Protein AF-A0A7R9R0X6-F1 (afdb_monomer_lite)

pLDDT: mean 85.93, std 20.71, range [27.0, 97.81]

Organism: NCBI:txid334625

Sequence (178 aa):
MFRLYLRHKCLSVGLNRLSSSGQRCDHRMASTLVIVDHNNSNLSKVTLNTISAAKQIGPDVSCLVFGTKVAEVVQSLSKVKDIKKILVAESDVFKGFLPEVLAPLVVSTQKQFNFTHIMSGSTAVGKNLIPRVAAQLDVSPISEVTAVKSEDTFVRPVYAGNALQTIKVLDAIKVLTV

Secondary structure (DSSP, 8-state):
---PEEEE-------------------PPPEEEEE--B-SSSB-HHHHHHHHHHHHH-SEEEEEEEESS-HHHHHHHHHSSS--EEEEEE-GGGTT--HHHHHHHHHHHHHHH--SEEEE-SSHHHHHHHHHHHHHHT---B----EE-SSSEEEEEEGGGTEEEEEE--SSSEEEE-

Radius of gyration: 16.76 Å; chains: 1; bounding box: 41×37×47 Å

Structure (mmCIF, N/CA/C/O backbone):
data_AF-A0A7R9R0X6-F1
#
_entry.id   AF-A0A7R9R0X6-F1
#
loop_
_atom_site.group_PDB
_atom_site.id
_atom_site.type_symbol
_atom_site.label_atom_id
_atom_site.label_alt_id
_atom_site.label_comp_id
_atom_site.label_asym_id
_atom_site.label_entity_id
_atom_site.label_seq_id
_atom_site.pdbx_PDB_ins_code
_atom_site.Cartn_x
_atom_site.Cartn_y
_atom_site.Cartn_z
_atom_site.occupancy
_atom_site.B_iso_or_equiv
_atom_site.auth_seq_id
_atom_site.auth_comp_id
_atom_site.auth_asym_id
_atom_site.auth_atom_id
_atom_site.pdbx_PDB_model_num
ATOM 1 N N . MET A 1 1 ? 13.042 -14.796 -10.858 1.00 36.84 1 MET A N 1
ATOM 2 C CA . MET A 1 1 ? 13.230 -14.914 -9.395 1.00 36.84 1 MET A CA 1
ATOM 3 C C . MET A 1 1 ? 13.787 -13.583 -8.901 1.00 36.84 1 MET A C 1
ATOM 5 O O . MET A 1 1 ? 14.951 -13.302 -9.144 1.00 36.84 1 MET A O 1
ATOM 9 N N . PHE A 1 2 ? 12.947 -12.702 -8.351 1.00 39.66 2 PHE A N 1
ATOM 10 C CA . PHE A 1 2 ? 13.379 -11.369 -7.906 1.00 39.66 2 PHE A CA 1
ATOM 11 C C . PHE A 1 2 ? 14.146 -11.489 -6.583 1.00 39.66 2 PHE A C 1
ATOM 13 O O . PHE A 1 2 ? 13.680 -12.156 -5.661 1.00 39.66 2 PHE A O 1
ATOM 20 N N . ARG A 1 3 ? 15.333 -10.881 -6.487 1.00 40.94 3 ARG A N 1
ATOM 21 C CA . ARG A 1 3 ? 16.166 -10.923 -5.279 1.00 40.94 3 ARG A CA 1
ATOM 22 C C . ARG A 1 3 ? 15.867 -9.688 -4.430 1.00 40.94 3 ARG A C 1
ATOM 24 O O . ARG A 1 3 ? 16.384 -8.616 -4.721 1.00 40.94 3 ARG A O 1
ATOM 31 N N . LEU A 1 4 ? 15.028 -9.833 -3.401 1.00 48.88 4 LEU A N 1
ATOM 32 C CA . LEU A 1 4 ? 14.837 -8.781 -2.399 1.00 48.88 4 LEU A CA 1
ATOM 33 C C . LEU A 1 4 ? 16.146 -8.584 -1.621 1.00 48.88 4 LEU A C 1
ATOM 35 O O . LEU A 1 4 ? 16.632 -9.515 -0.978 1.00 48.88 4 LEU A O 1
ATOM 39 N N . TYR A 1 5 ? 16.701 -7.375 -1.650 1.00 47.47 5 TYR A N 1
ATOM 40 C CA . TYR A 1 5 ? 17.799 -6.992 -0.760 1.00 47.47 5 TYR A CA 1
ATOM 41 C C . TYR A 1 5 ? 17.222 -6.324 0.494 1.00 47.47 5 TYR A C 1
ATOM 43 O O . TYR A 1 5 ? 16.529 -5.310 0.395 1.00 47.47 5 TYR A O 1
ATOM 51 N N . LEU A 1 6 ? 17.506 -6.882 1.679 1.00 44.47 6 LEU A N 1
ATOM 52 C CA . LEU A 1 6 ? 17.214 -6.227 2.957 1.00 44.47 6 LEU A CA 1
ATOM 53 C C . LEU A 1 6 ? 18.372 -5.296 3.331 1.00 44.47 6 LEU A C 1
ATOM 55 O O . LEU A 1 6 ? 19.495 -5.748 3.549 1.00 44.47 6 LEU A O 1
ATOM 59 N N . ARG A 1 7 ? 18.089 -3.999 3.485 1.00 45.38 7 ARG A N 1
ATOM 60 C CA . ARG A 1 7 ? 18.970 -3.079 4.219 1.00 45.38 7 ARG A CA 1
ATOM 61 C C . ARG A 1 7 ? 18.399 -2.872 5.620 1.00 45.38 7 ARG A C 1
ATOM 63 O O . ARG A 1 7 ? 17.410 -2.165 5.797 1.00 45.38 7 ARG A O 1
ATOM 70 N N . HIS A 1 8 ? 19.003 -3.522 6.613 1.00 38.22 8 HIS A N 1
ATOM 71 C CA . HIS A 1 8 ? 18.632 -3.358 8.018 1.00 38.22 8 HIS A CA 1
ATOM 72 C C . HIS A 1 8 ? 19.226 -2.065 8.595 1.00 38.22 8 HIS A C 1
ATOM 74 O O . HIS A 1 8 ? 20.427 -1.829 8.480 1.00 38.22 8 HIS A O 1
ATOM 80 N N . LYS A 1 9 ? 18.406 -1.265 9.289 1.00 37.16 9 LYS A N 1
ATOM 81 C CA . LYS A 1 9 ? 18.901 -0.370 10.344 1.00 37.16 9 LYS A CA 1
ATOM 82 C C . LYS A 1 9 ? 19.195 -1.252 11.558 1.00 37.16 9 LYS A C 1
ATOM 84 O O . LYS A 1 9 ? 18.283 -1.859 12.113 1.00 37.16 9 LYS A O 1
ATOM 89 N N . CYS A 1 10 ? 20.470 -1.382 11.907 1.00 27.00 10 CYS A N 1
ATOM 90 C CA . CYS A 1 10 ? 20.905 -2.115 13.089 1.00 27.00 10 CYS A CA 1
ATOM 91 C C . CYS A 1 10 ? 20.439 -1.357 14.342 1.00 27.00 10 CYS A C 1
ATOM 93 O O . CYS A 1 10 ? 20.936 -0.272 14.630 1.00 27.00 10 CYS A O 1
ATOM 95 N N . LEU A 1 11 ? 19.461 -1.912 15.052 1.00 31.28 11 LEU A N 1
ATOM 96 C CA . LEU A 1 11 ? 19.122 -1.553 16.426 1.00 31.28 11 LEU A CA 1
ATOM 97 C C . LEU A 1 11 ? 19.411 -2.800 17.259 1.00 31.28 11 LEU A C 1
ATOM 99 O O . LEU A 1 11 ? 18.712 -3.805 17.127 1.00 31.28 11 LEU A O 1
ATOM 103 N N . SER A 1 12 ? 20.481 -2.761 18.054 1.00 32.72 12 SER A N 1
ATOM 104 C CA . SER A 1 12 ? 20.755 -3.803 19.038 1.00 32.72 12 SER A CA 1
ATOM 105 C C . SER A 1 12 ? 19.730 -3.683 20.163 1.00 32.72 12 SER A C 1
ATOM 107 O O . SER A 1 12 ? 19.612 -2.646 20.811 1.00 32.72 12 SER A O 1
ATOM 109 N N . VAL A 1 13 ? 18.963 -4.744 20.397 1.00 33.81 13 VAL A N 1
ATOM 110 C CA . VAL A 1 13 ? 18.161 -4.878 21.615 1.00 33.81 13 VAL A CA 1
ATOM 111 C C . VAL A 1 13 ? 18.457 -6.251 22.192 1.00 33.81 13 VAL A C 1
ATOM 113 O O . VAL A 1 13 ? 18.301 -7.270 21.520 1.00 33.81 13 VAL A O 1
ATOM 116 N N . GLY A 1 14 ? 18.987 -6.231 23.414 1.00 28.75 14 GLY A N 1
ATOM 117 C CA . GLY A 1 14 ? 19.464 -7.388 24.154 1.00 28.75 14 GLY A CA 1
ATOM 118 C C . GLY A 1 14 ? 18.379 -8.434 24.381 1.00 28.75 14 GLY A C 1
ATOM 119 O O . GLY A 1 14 ? 17.219 -8.127 24.650 1.00 28.75 14 GLY A O 1
ATOM 120 N N . LEU A 1 15 ? 18.800 -9.688 24.267 1.00 31.70 15 LEU A N 1
ATOM 121 C CA . LEU A 1 15 ? 18.002 -10.875 24.518 1.00 31.70 15 LEU A CA 1
ATOM 122 C C . LEU A 1 15 ? 17.845 -11.050 26.037 1.00 31.70 15 LEU A C 1
ATOM 124 O O . LEU A 1 15 ? 18.826 -11.359 26.705 1.00 31.70 15 LEU A O 1
ATOM 128 N N . ASN A 1 16 ? 16.633 -10.912 26.578 1.00 30.86 16 ASN A N 1
ATOM 129 C CA . ASN A 1 16 ? 16.309 -11.452 27.900 1.00 30.86 16 ASN A CA 1
ATOM 130 C C . ASN A 1 16 ? 15.161 -12.458 27.790 1.00 30.86 16 ASN A C 1
ATOM 132 O O . ASN A 1 16 ? 14.100 -12.179 27.234 1.00 30.86 16 ASN A O 1
ATOM 136 N N . ARG A 1 17 ? 15.441 -13.661 28.303 1.00 40.12 17 ARG A N 1
ATOM 137 C CA . ARG A 1 17 ? 14.549 -14.818 28.413 1.00 40.12 17 ARG A CA 1
ATOM 138 C C . ARG A 1 17 ? 13.373 -14.503 29.332 1.00 40.12 17 ARG A C 1
ATOM 140 O O . ARG A 1 17 ? 13.611 -14.106 30.466 1.00 40.12 17 ARG A O 1
ATOM 147 N N . LEU A 1 18 ? 12.156 -14.847 28.916 1.00 34.94 18 LEU A N 1
ATOM 148 C CA . LEU A 1 18 ? 11.073 -15.190 29.837 1.00 34.94 18 LEU A CA 1
ATOM 149 C C . LEU A 1 18 ? 10.286 -16.385 29.289 1.00 34.94 18 LEU A C 1
ATOM 151 O O . LEU A 1 18 ? 9.764 -16.365 28.177 1.00 34.94 18 LEU A O 1
ATOM 155 N N . SER A 1 19 ? 10.259 -17.443 30.091 1.00 39.69 19 SER A N 1
ATOM 156 C CA . SER A 1 19 ? 9.425 -18.633 29.962 1.00 39.69 19 SER A CA 1
ATOM 157 C C . SER A 1 19 ? 8.094 -18.417 30.680 1.00 39.69 19 SER A C 1
ATOM 159 O O . SER A 1 19 ? 8.110 -18.015 31.841 1.00 39.69 19 SER A O 1
ATOM 161 N N . SER A 1 20 ? 6.965 -18.751 30.055 1.00 36.62 20 SER A N 1
ATOM 162 C CA . SER A 1 20 ? 5.830 -19.441 30.700 1.00 36.62 20 SER A CA 1
ATOM 163 C C . SER A 1 20 ? 4.653 -19.599 29.735 1.00 36.62 20 SER A C 1
ATOM 165 O O . SER A 1 20 ? 4.381 -18.765 28.877 1.00 36.62 20 SER A O 1
ATOM 167 N N . SER A 1 21 ? 3.999 -20.745 29.877 1.00 47.53 21 SER A N 1
ATOM 168 C CA . SER A 1 21 ? 2.782 -21.204 29.219 1.00 47.53 21 SER A CA 1
ATOM 169 C C . SER A 1 21 ? 1.570 -20.313 29.512 1.00 47.53 21 SER A C 1
ATOM 171 O O . SER A 1 21 ? 1.220 -20.106 30.671 1.00 47.53 21 SER A O 1
ATOM 173 N N . GLY A 1 22 ? 0.884 -19.879 28.459 1.00 32.69 22 GLY A N 1
ATOM 174 C CA . GLY A 1 22 ? -0.393 -19.171 28.497 1.00 32.69 22 GLY A CA 1
ATOM 175 C C . GLY A 1 22 ? -0.877 -18.990 27.061 1.00 32.69 22 GLY A C 1
ATOM 176 O O . GLY A 1 22 ? -0.057 -18.786 26.170 1.00 32.69 22 GLY A O 1
ATOM 177 N N . GLN A 1 23 ? -2.174 -19.177 26.827 1.00 44.19 23 GLN A N 1
ATOM 178 C CA . GLN A 1 23 ? -2.853 -19.122 25.528 1.00 44.19 23 GLN A CA 1
ATOM 179 C C . GLN A 1 23 ? -2.216 -18.106 24.561 1.00 44.19 23 GLN A C 1
ATOM 181 O O . GLN A 1 23 ? -2.168 -16.914 24.858 1.00 44.19 23 GLN A O 1
ATOM 186 N N . ARG A 1 24 ? -1.750 -18.563 23.389 1.00 35.41 24 ARG A N 1
ATOM 187 C CA . ARG A 1 24 ? -1.399 -17.656 22.291 1.00 35.41 24 ARG A CA 1
ATOM 188 C C . ARG A 1 24 ? -2.694 -17.059 21.752 1.00 35.41 24 ARG A C 1
ATOM 190 O O . ARG A 1 24 ? -3.305 -17.586 20.831 1.00 35.41 24 ARG A O 1
ATOM 197 N N . CYS A 1 25 ? -3.127 -15.952 22.339 1.00 38.97 25 CYS A N 1
ATOM 198 C CA . CYS A 1 25 ? -3.791 -14.931 21.555 1.00 38.97 25 CYS A CA 1
ATOM 199 C C . CYS A 1 25 ? -2.772 -14.513 20.489 1.00 38.97 25 CYS A C 1
ATOM 201 O O . CYS A 1 25 ? -1.852 -13.746 20.764 1.00 38.97 25 CYS A O 1
ATOM 203 N N . ASP A 1 26 ? -2.884 -15.084 19.288 1.00 40.06 26 ASP A N 1
ATOM 204 C CA . ASP A 1 26 ? -2.124 -14.670 18.108 1.00 40.06 26 ASP A CA 1
ATOM 205 C C . ASP A 1 26 ? -2.606 -13.274 17.676 1.00 40.06 26 ASP A C 1
ATOM 207 O O . ASP A 1 26 ? -3.086 -13.058 16.565 1.00 40.06 26 ASP A O 1
ATOM 211 N N . HIS A 1 27 ? -2.494 -12.286 18.568 1.00 44.25 27 HIS A N 1
ATOM 212 C CA . HIS A 1 27 ? -2.525 -10.893 18.182 1.00 44.25 27 HIS A CA 1
ATOM 213 C C . HIS A 1 27 ? -1.204 -10.643 17.468 1.00 44.25 27 HIS A C 1
ATOM 215 O O . HIS A 1 27 ? -0.196 -10.235 18.049 1.00 44.25 27 HIS A O 1
ATOM 221 N N . ARG A 1 28 ? -1.174 -10.993 16.183 1.00 57.88 28 ARG A N 1
ATOM 222 C CA . ARG A 1 28 ? -0.080 -10.599 15.312 1.00 57.88 28 ARG A CA 1
ATOM 223 C C . ARG A 1 28 ? -0.021 -9.077 15.396 1.00 57.88 28 ARG A C 1
ATOM 225 O O . ARG A 1 28 ? -1.013 -8.417 15.102 1.00 57.88 28 ARG A O 1
ATOM 232 N N . MET A 1 29 ? 1.100 -8.534 15.866 1.00 70.06 29 MET A N 1
ATOM 233 C CA . MET A 1 29 ? 1.300 -7.086 15.890 1.00 70.06 29 MET A CA 1
ATOM 234 C C . MET A 1 29 ? 1.024 -6.524 14.494 1.00 70.06 29 MET A C 1
ATOM 236 O O . MET A 1 29 ? 1.529 -7.071 13.506 1.00 70.06 29 MET A O 1
ATOM 240 N N . ALA A 1 30 ? 0.236 -5.448 14.423 1.00 86.00 30 ALA A N 1
ATOM 241 C CA . ALA A 1 30 ? -0.085 -4.784 13.170 1.00 86.00 30 ALA A CA 1
ATOM 242 C C . ALA A 1 30 ? 1.210 -4.436 12.418 1.00 86.00 30 ALA A C 1
ATOM 244 O O . ALA A 1 30 ? 2.088 -3.750 12.951 1.00 86.00 30 ALA A O 1
ATOM 245 N N . SER A 1 31 ? 1.341 -4.959 11.198 1.00 94.94 31 SER A N 1
ATOM 246 C CA . SER A 1 31 ? 2.513 -4.765 10.348 1.00 94.94 31 SER A CA 1
ATOM 247 C C . SER A 1 31 ? 2.086 -4.285 8.973 1.00 94.94 31 SER A C 1
ATOM 249 O O . SER A 1 31 ? 1.193 -4.856 8.341 1.00 94.94 31 SER A O 1
ATOM 251 N N . THR A 1 32 ? 2.744 -3.227 8.514 1.00 97.06 32 THR A N 1
ATOM 252 C CA . THR A 1 32 ? 2.322 -2.475 7.339 1.00 97.06 32 THR A CA 1
ATOM 253 C C . THR A 1 32 ? 3.410 -2.481 6.281 1.00 97.06 32 THR A C 1
ATOM 255 O O . THR A 1 32 ? 4.543 -2.068 6.533 1.00 97.06 32 THR A O 1
ATOM 258 N N . LEU A 1 33 ? 3.048 -2.909 5.075 1.00 97.81 33 LEU A N 1
ATOM 259 C CA . LEU A 1 33 ? 3.854 -2.764 3.874 1.00 97.81 33 LEU A CA 1
ATOM 260 C C . LEU A 1 33 ? 3.446 -1.490 3.135 1.00 97.81 33 LEU A C 1
ATOM 262 O O . LEU A 1 33 ? 2.356 -1.414 2.576 1.00 97.81 33 LEU A O 1
ATOM 266 N N . VAL A 1 34 ? 4.334 -0.504 3.093 1.00 97.62 34 VAL A N 1
ATOM 267 C CA . VAL A 1 34 ? 4.164 0.712 2.298 1.00 97.62 34 VAL A CA 1
ATOM 268 C C . VAL A 1 34 ? 4.854 0.537 0.950 1.00 97.62 34 VAL A C 1
ATOM 270 O O . VAL A 1 34 ? 6.067 0.339 0.871 1.00 97.62 34 VAL A O 1
ATOM 273 N N . ILE A 1 35 ? 4.075 0.633 -0.119 1.00 97.44 35 ILE A N 1
ATOM 274 C CA . ILE A 1 35 ? 4.543 0.678 -1.502 1.00 97.44 35 ILE A CA 1
ATOM 275 C C . ILE A 1 35 ? 5.040 2.097 -1.769 1.00 97.44 35 ILE A C 1
ATOM 277 O O . ILE A 1 35 ? 4.267 3.056 -1.719 1.00 97.44 35 ILE A O 1
ATOM 281 N N . VAL A 1 36 ? 6.338 2.223 -2.028 1.00 96.62 36 VAL A N 1
ATOM 282 C CA . VAL A 1 36 ? 7.000 3.515 -2.197 1.00 96.62 36 VAL A CA 1
ATOM 283 C C . VAL A 1 36 ? 6.701 4.076 -3.578 1.00 96.62 36 VAL A C 1
ATOM 285 O O . VAL A 1 36 ? 6.983 3.439 -4.587 1.00 96.62 36 VAL A O 1
ATOM 288 N N . ASP A 1 37 ? 6.196 5.305 -3.612 1.00 93.75 37 ASP A N 1
ATOM 289 C CA . ASP A 1 37 ? 6.042 6.079 -4.837 1.00 93.75 37 ASP A CA 1
ATOM 290 C C . ASP A 1 37 ? 7.290 6.945 -5.083 1.00 93.75 37 ASP A C 1
ATOM 292 O O . ASP A 1 37 ? 7.747 7.684 -4.197 1.00 93.75 37 ASP A O 1
ATOM 296 N N . HIS A 1 38 ? 7.868 6.818 -6.276 1.00 94.69 38 HIS A N 1
ATOM 297 C CA . HIS A 1 38 ? 9.061 7.535 -6.713 1.00 94.69 38 HIS A CA 1
ATOM 298 C C . HIS A 1 38 ? 9.180 7.534 -8.245 1.00 94.69 38 HIS A C 1
ATOM 300 O O . HIS A 1 38 ? 8.537 6.754 -8.941 1.00 94.69 38 HIS A O 1
ATOM 306 N N . ASN A 1 39 ? 10.072 8.369 -8.782 1.00 91.00 39 ASN A N 1
ATOM 307 C CA . ASN A 1 39 ? 10.391 8.440 -10.217 1.00 91.00 39 ASN A CA 1
ATOM 308 C C . ASN A 1 39 ? 11.809 7.915 -10.533 1.00 91.00 39 ASN A C 1
ATOM 310 O O . ASN A 1 39 ? 12.530 8.482 -11.350 1.00 91.00 39 ASN A O 1
ATOM 314 N N . ASN A 1 40 ? 12.216 6.833 -9.862 1.00 85.19 40 ASN A N 1
ATOM 315 C CA . ASN A 1 40 ? 13.576 6.249 -9.821 1.00 85.19 40 ASN A CA 1
ATOM 316 C C . ASN A 1 40 ? 14.676 7.124 -9.182 1.00 85.19 40 ASN A C 1
ATOM 318 O O . ASN A 1 40 ? 15.549 6.582 -8.516 1.00 85.19 40 ASN A O 1
ATOM 322 N N . SER A 1 41 ? 14.617 8.450 -9.279 1.00 88.12 41 SER A N 1
ATOM 323 C CA . SER A 1 41 ? 15.592 9.341 -8.625 1.00 88.12 41 SER A CA 1
ATOM 324 C C . SER A 1 41 ? 15.067 9.935 -7.319 1.00 88.12 41 SER A C 1
ATOM 326 O O . SER A 1 41 ? 15.713 9.854 -6.276 1.00 88.12 41 SER A O 1
ATOM 328 N N . ASN A 1 42 ? 13.854 10.483 -7.350 1.00 91.56 42 ASN A N 1
ATOM 329 C CA . ASN A 1 42 ? 13.272 11.240 -6.252 1.00 91.56 42 ASN A CA 1
ATOM 330 C C . ASN A 1 42 ? 12.113 10.497 -5.590 1.00 91.56 42 ASN A C 1
ATOM 332 O O . ASN A 1 42 ? 11.224 9.956 -6.250 1.00 91.56 42 ASN A O 1
ATOM 336 N N . LEU A 1 43 ? 12.107 10.534 -4.259 1.00 93.12 43 LEU A N 1
ATOM 337 C CA . LEU A 1 43 ? 11.013 10.041 -3.432 1.00 93.12 43 LEU A CA 1
ATOM 338 C C . LEU A 1 43 ? 9.818 11.004 -3.505 1.00 93.12 43 LEU A C 1
ATOM 340 O O . LEU A 1 43 ? 9.970 12.205 -3.270 1.00 93.12 43 LEU A O 1
ATOM 344 N N . SER A 1 44 ? 8.621 10.482 -3.776 1.00 93.75 44 SER A N 1
ATOM 345 C CA . SER A 1 44 ? 7.397 11.286 -3.754 1.00 93.75 44 SER A CA 1
ATOM 346 C C . SER A 1 44 ? 7.017 11.683 -2.326 1.00 93.75 44 SER A C 1
ATOM 348 O O . SER A 1 44 ? 7.104 10.880 -1.393 1.00 93.75 44 SER A O 1
ATOM 350 N N . LYS A 1 45 ? 6.521 12.916 -2.150 1.00 93.94 45 LYS A N 1
ATOM 351 C CA . LYS A 1 45 ? 6.000 13.397 -0.857 1.00 93.94 45 LYS A CA 1
ATOM 352 C C . LYS A 1 45 ? 4.811 12.565 -0.373 1.00 93.94 45 LYS A C 1
ATOM 354 O O . LYS A 1 45 ? 4.641 12.408 0.832 1.00 93.94 45 LYS A O 1
ATOM 359 N N . VAL A 1 46 ? 4.031 11.997 -1.297 1.00 95.00 46 VAL A N 1
ATOM 360 C CA . VAL A 1 46 ? 2.873 11.154 -0.963 1.00 95.00 46 VAL A CA 1
ATOM 361 C C . VAL A 1 46 ? 3.309 9.948 -0.131 1.00 95.00 46 VAL A C 1
ATOM 363 O O . VAL A 1 46 ? 2.662 9.638 0.862 1.00 95.00 46 VAL A O 1
ATOM 366 N N . THR A 1 47 ? 4.471 9.358 -0.426 1.00 95.38 47 THR A N 1
ATOM 367 C CA . THR A 1 47 ? 5.021 8.246 0.362 1.00 95.38 47 THR A CA 1
ATOM 368 C C . THR A 1 47 ? 5.222 8.615 1.835 1.00 95.38 47 THR A C 1
ATOM 370 O O . THR A 1 47 ? 4.979 7.793 2.714 1.00 95.38 47 THR A O 1
ATOM 373 N N . LEU A 1 48 ? 5.628 9.854 2.138 1.00 95.25 48 LEU A N 1
ATOM 374 C CA . LEU A 1 48 ? 5.798 10.313 3.523 1.00 95.25 48 LEU A CA 1
ATOM 375 C C . LEU A 1 48 ? 4.453 10.406 4.259 1.00 95.25 48 LEU A C 1
ATOM 377 O O . LEU A 1 48 ? 4.370 10.058 5.440 1.00 95.25 48 LEU A O 1
ATOM 381 N N . ASN A 1 49 ? 3.396 10.817 3.553 1.00 95.25 49 ASN A N 1
ATOM 382 C CA . ASN A 1 49 ? 2.034 10.835 4.085 1.00 95.25 49 ASN A CA 1
ATOM 383 C C . ASN A 1 49 ? 1.541 9.405 4.341 1.00 95.25 49 ASN A C 1
ATOM 385 O O . ASN A 1 49 ? 1.038 9.119 5.425 1.00 95.25 49 ASN A O 1
ATOM 389 N N . THR A 1 50 ? 1.773 8.485 3.399 1.00 96.12 50 THR A N 1
ATOM 390 C CA . THR A 1 50 ? 1.412 7.067 3.548 1.00 96.12 50 THR A CA 1
ATOM 391 C C . THR A 1 50 ? 2.147 6.416 4.721 1.00 96.12 50 THR A C 1
ATOM 393 O O . THR A 1 50 ? 1.529 5.701 5.505 1.00 96.12 50 THR A O 1
ATOM 396 N N . ILE A 1 51 ? 3.441 6.705 4.910 1.00 96.06 51 ILE A N 1
ATOM 397 C CA . ILE A 1 51 ? 4.210 6.243 6.078 1.00 96.06 51 ILE A CA 1
ATOM 398 C C . ILE A 1 51 ? 3.625 6.815 7.375 1.00 96.06 51 ILE A C 1
ATOM 400 O O . ILE A 1 51 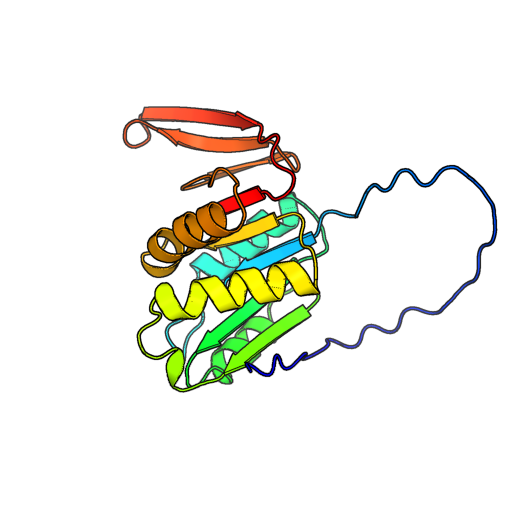? 3.522 6.105 8.371 1.00 96.06 51 ILE A O 1
ATOM 404 N N . SER A 1 52 ? 3.217 8.084 7.379 1.00 95.44 52 SER A N 1
ATOM 405 C CA . SER A 1 52 ? 2.606 8.710 8.557 1.00 95.44 52 SER A CA 1
ATOM 406 C C . SER A 1 52 ? 1.242 8.099 8.895 1.00 95.44 52 SER A C 1
ATOM 408 O O . SER A 1 52 ? 0.943 7.899 10.068 1.00 95.44 52 SER A O 1
ATOM 410 N N . ALA A 1 53 ? 0.442 7.742 7.888 1.00 95.25 53 ALA A N 1
ATOM 411 C CA . ALA A 1 53 ? -0.808 7.007 8.076 1.00 95.25 53 ALA A CA 1
ATOM 412 C C . ALA A 1 53 ? -0.560 5.572 8.572 1.00 95.25 53 ALA A C 1
ATOM 414 O O . ALA A 1 53 ? -1.212 5.130 9.512 1.00 95.25 53 ALA A O 1
ATOM 415 N N . ALA A 1 54 ? 0.441 4.877 8.023 1.00 95.81 54 ALA A N 1
ATOM 416 C CA . ALA A 1 54 ? 0.836 3.542 8.470 1.00 95.81 54 ALA A CA 1
ATOM 417 C C . ALA A 1 54 ? 1.212 3.508 9.961 1.00 95.81 54 ALA A C 1
ATOM 419 O O . ALA A 1 54 ? 0.872 2.556 10.659 1.00 95.81 54 ALA A O 1
ATOM 420 N N . LYS A 1 55 ? 1.847 4.570 10.475 1.00 94.25 55 LYS A N 1
ATOM 421 C CA . LYS A 1 55 ? 2.177 4.693 11.906 1.00 94.25 55 LYS A CA 1
ATOM 422 C C . LYS A 1 55 ? 0.961 4.817 12.814 1.00 94.25 55 LYS A C 1
ATOM 424 O O . LYS A 1 55 ? 1.045 4.419 13.969 1.00 94.25 55 LYS A O 1
ATOM 429 N N . GLN A 1 56 ? -0.146 5.372 12.318 1.00 93.88 56 GLN A N 1
ATOM 430 C CA . GLN A 1 56 ? -1.389 5.452 13.094 1.00 93.88 56 GLN A CA 1
ATOM 431 C C . GLN A 1 56 ? -2.002 4.062 13.317 1.00 93.88 56 GLN A C 1
ATOM 433 O O . GLN A 1 56 ? -2.749 3.878 14.270 1.00 93.88 56 GLN A O 1
ATOM 438 N N . ILE A 1 57 ? -1.660 3.092 12.462 1.00 93.38 57 ILE A N 1
ATOM 439 C CA . ILE A 1 57 ? -2.067 1.688 12.584 1.00 93.38 57 ILE A CA 1
ATOM 440 C C . ILE A 1 57 ? -1.135 0.948 13.551 1.00 93.38 57 ILE A C 1
ATOM 442 O O . ILE A 1 57 ? -1.595 0.233 14.436 1.00 93.38 57 ILE A O 1
ATOM 446 N N . GLY A 1 58 ? 0.183 1.116 13.400 1.00 91.62 58 GLY A N 1
ATOM 447 C CA . GLY A 1 58 ? 1.154 0.469 14.277 1.00 91.62 58 GLY A CA 1
ATOM 448 C C . GLY A 1 58 ? 2.613 0.838 13.992 1.00 91.62 58 GLY A C 1
ATOM 449 O O . GLY A 1 58 ? 2.925 1.464 12.978 1.00 91.62 58 GLY A O 1
ATOM 450 N N . PRO A 1 59 ? 3.543 0.442 14.880 1.00 89.75 59 PRO A N 1
ATOM 451 C CA . PRO A 1 59 ? 4.955 0.816 14.779 1.00 89.75 59 PRO A CA 1
ATOM 452 C C . PRO A 1 59 ? 5.748 0.001 13.741 1.00 89.75 59 PRO A C 1
ATOM 454 O O . PRO A 1 59 ? 6.860 0.391 13.381 1.00 89.75 59 PRO A O 1
ATOM 457 N N . ASP A 1 60 ? 5.235 -1.143 13.273 1.00 93.94 60 ASP A N 1
ATOM 458 C CA . ASP A 1 60 ? 5.948 -2.006 12.323 1.00 93.94 60 ASP A CA 1
ATOM 459 C C . ASP A 1 60 ? 5.662 -1.600 10.872 1.00 93.94 60 ASP A C 1
ATOM 461 O O . ASP A 1 60 ? 4.805 -2.169 10.195 1.00 93.94 60 ASP A O 1
ATOM 465 N N . VAL A 1 61 ? 6.402 -0.596 10.396 1.00 96.19 61 VAL A N 1
ATOM 466 C CA . VAL A 1 61 ? 6.311 -0.103 9.016 1.00 96.19 61 VAL A CA 1
ATOM 467 C C . VAL A 1 61 ? 7.504 -0.592 8.196 1.00 96.19 61 VAL A C 1
ATOM 469 O O . VAL A 1 61 ? 8.666 -0.274 8.477 1.00 96.19 61 VAL A O 1
ATOM 472 N N . SER A 1 62 ? 7.213 -1.349 7.142 1.00 97.19 62 SER A N 1
ATOM 473 C CA . SER A 1 62 ? 8.169 -1.800 6.131 1.00 97.19 62 SER A CA 1
ATOM 474 C C . SER A 1 62 ? 7.882 -1.108 4.802 1.00 97.19 62 SER A C 1
ATOM 476 O O . SER A 1 62 ? 6.731 -0.957 4.419 1.00 97.19 62 SER A O 1
ATOM 478 N N . CYS A 1 63 ? 8.918 -0.685 4.084 1.00 97.19 63 CYS A N 1
ATOM 479 C CA . CYS A 1 63 ? 8.780 -0.006 2.794 1.00 97.19 63 CYS A CA 1
ATOM 480 C C . CYS A 1 63 ? 9.292 -0.901 1.662 1.00 97.19 63 CYS A C 1
ATOM 482 O O . CYS A 1 63 ? 10.391 -1.442 1.776 1.00 97.19 63 CYS A O 1
ATOM 484 N N . LEU A 1 64 ? 8.536 -1.025 0.572 1.00 97.38 64 LEU A N 1
ATOM 485 C CA . LEU A 1 64 ? 8.955 -1.704 -0.655 1.00 97.38 64 LEU A CA 1
ATOM 486 C C . LEU A 1 64 ? 9.275 -0.674 -1.737 1.00 97.38 64 LEU A C 1
ATOM 488 O O . LEU A 1 64 ? 8.397 0.076 -2.160 1.00 97.38 64 LEU A O 1
ATOM 492 N N . VAL A 1 65 ? 10.524 -0.681 -2.193 1.00 96.38 65 VAL A N 1
ATOM 493 C CA . VAL A 1 65 ? 11.027 0.136 -3.301 1.00 96.38 65 VAL A CA 1
ATOM 494 C C . VAL A 1 65 ? 11.288 -0.775 -4.496 1.00 96.38 65 VAL A C 1
ATOM 496 O O . VAL A 1 65 ? 11.962 -1.797 -4.354 1.00 96.38 65 VAL A O 1
ATOM 499 N N . PHE A 1 66 ? 10.779 -0.405 -5.669 1.00 94.56 66 PHE A N 1
ATOM 500 C CA . PHE A 1 66 ? 10.927 -1.168 -6.909 1.00 94.56 66 PHE A CA 1
ATOM 501 C C . PHE A 1 66 ? 11.320 -0.251 -8.061 1.00 94.56 66 PHE A C 1
ATOM 503 O O . PHE A 1 66 ? 10.825 0.859 -8.170 1.00 94.56 66 PHE A O 1
ATOM 510 N N . GLY A 1 67 ? 12.184 -0.693 -8.963 1.00 93.25 67 GLY A N 1
ATOM 511 C CA . GLY A 1 67 ? 12.550 0.135 -10.112 1.00 93.25 67 GLY A CA 1
ATOM 512 C C . GLY A 1 67 ? 13.807 -0.347 -10.804 1.00 93.25 67 GLY A C 1
ATOM 513 O O . GLY A 1 67 ? 14.320 -1.420 -10.503 1.00 93.25 67 GLY A O 1
ATOM 514 N N . THR A 1 68 ? 14.306 0.453 -11.739 1.00 92.00 68 THR A N 1
ATOM 515 C CA . THR A 1 68 ? 15.518 0.119 -12.503 1.00 92.00 68 THR A CA 1
ATOM 516 C C . THR A 1 68 ? 16.790 0.637 -11.837 1.00 92.00 68 THR A C 1
ATOM 518 O O . THR A 1 68 ? 17.834 0.006 -11.917 1.00 92.00 68 THR A O 1
ATOM 521 N N . LYS A 1 69 ? 16.701 1.783 -11.158 1.00 92.25 69 LYS A N 1
ATOM 522 C CA . LYS A 1 69 ? 17.795 2.409 -10.413 1.00 92.25 69 LYS A CA 1
ATOM 523 C C . LYS A 1 69 ? 17.185 3.110 -9.213 1.00 92.25 69 LYS A C 1
ATOM 525 O O . LYS A 1 69 ? 16.574 4.155 -9.394 1.00 92.25 69 LYS A O 1
ATOM 530 N N . VAL A 1 70 ? 17.302 2.538 -8.014 1.00 93.25 70 VAL A N 1
ATOM 531 C CA . VAL A 1 70 ? 16.572 3.045 -6.829 1.00 93.25 70 VAL A CA 1
ATOM 532 C C . VAL A 1 70 ? 17.469 3.443 -5.658 1.00 93.25 70 VAL A C 1
ATOM 534 O O . VAL A 1 70 ? 16.980 3.780 -4.580 1.00 93.25 70 VAL A O 1
ATOM 537 N N . ALA A 1 71 ? 18.788 3.457 -5.858 1.00 92.62 71 ALA A N 1
ATOM 538 C CA . ALA A 1 71 ? 19.766 3.768 -4.815 1.00 92.62 71 ALA A CA 1
ATOM 539 C C . ALA A 1 71 ? 19.515 5.120 -4.111 1.00 92.62 71 ALA A C 1
ATOM 541 O O . ALA A 1 71 ? 19.539 5.184 -2.880 1.00 92.62 71 ALA A O 1
ATOM 542 N N . GLU A 1 72 ? 19.228 6.180 -4.872 1.00 93.75 72 GLU A N 1
ATOM 543 C CA . GLU A 1 72 ? 18.965 7.535 -4.352 1.00 93.75 72 GLU A CA 1
ATOM 544 C C . GLU A 1 72 ? 17.660 7.599 -3.543 1.00 93.75 72 GLU A C 1
ATOM 546 O O . GLU A 1 72 ? 17.597 8.198 -2.462 1.00 93.75 72 GLU A O 1
ATOM 551 N N . VAL A 1 73 ? 16.628 6.898 -4.020 1.00 94.19 73 VAL A N 1
ATOM 552 C CA . VAL A 1 73 ? 15.332 6.776 -3.342 1.00 94.19 73 VAL A CA 1
ATOM 553 C C . VAL A 1 73 ? 15.494 6.037 -2.019 1.00 94.19 73 VAL A C 1
ATOM 555 O O . VAL A 1 73 ? 15.026 6.517 -0.988 1.00 94.19 73 VAL A O 1
ATOM 558 N N . VAL A 1 74 ? 16.221 4.916 -2.014 1.00 94.81 74 VAL A N 1
ATOM 559 C CA . VAL A 1 74 ? 16.526 4.141 -0.800 1.00 94.81 74 VAL A CA 1
ATOM 560 C C . VAL A 1 74 ? 17.338 4.975 0.193 1.00 94.81 74 VAL A C 1
ATOM 562 O O . VAL A 1 74 ? 17.064 4.938 1.394 1.00 94.81 74 VAL A O 1
ATOM 565 N N . GLN A 1 75 ? 18.310 5.759 -0.280 1.00 94.00 75 GLN A N 1
ATOM 566 C CA . GLN A 1 75 ? 19.085 6.658 0.577 1.00 94.00 75 GLN A CA 1
ATOM 567 C C . GLN A 1 75 ? 18.192 7.730 1.211 1.00 94.00 75 GLN A C 1
ATOM 569 O O . GLN A 1 75 ? 18.300 7.987 2.412 1.00 94.00 75 GLN A O 1
ATOM 574 N N . SER A 1 76 ? 17.276 8.314 0.443 1.00 93.81 76 SER A N 1
ATOM 575 C CA . SER A 1 76 ? 16.310 9.294 0.949 1.00 93.81 76 SER A CA 1
ATOM 576 C C . SER A 1 76 ? 15.363 8.674 1.981 1.00 93.81 76 SER A C 1
ATOM 578 O O . SER A 1 76 ? 15.206 9.212 3.076 1.00 93.81 76 SER A O 1
ATOM 580 N N . LEU A 1 77 ? 14.823 7.487 1.691 1.00 93.94 77 LEU A N 1
ATOM 581 C CA . LEU A 1 77 ? 13.973 6.713 2.602 1.00 93.94 77 LEU A CA 1
ATOM 582 C C . LEU A 1 77 ? 14.681 6.331 3.901 1.00 93.94 77 LEU A C 1
ATOM 584 O O . LEU A 1 77 ? 14.079 6.380 4.966 1.00 93.94 77 LEU A O 1
ATOM 588 N N . SER A 1 78 ? 15.973 6.004 3.849 1.00 93.62 78 SER A N 1
ATOM 589 C CA . SER A 1 78 ? 16.739 5.622 5.043 1.00 93.62 78 SER A CA 1
ATOM 590 C C . SER A 1 78 ? 16.845 6.740 6.093 1.00 93.62 78 SER A C 1
ATOM 592 O O . SER A 1 78 ? 17.023 6.461 7.285 1.00 93.62 78 SER A O 1
ATOM 594 N N . LYS A 1 79 ? 16.702 8.003 5.666 1.00 93.75 79 LYS A N 1
ATOM 595 C CA . LYS A 1 79 ? 16.696 9.185 6.541 1.00 93.75 79 LYS A CA 1
ATOM 596 C C . LYS A 1 79 ? 15.335 9.418 7.200 1.00 93.75 79 LYS A C 1
ATOM 598 O O . LYS A 1 79 ? 15.263 10.118 8.207 1.00 93.75 79 LYS A O 1
ATOM 603 N N . VAL A 1 80 ? 14.269 8.824 6.664 1.00 92.38 80 VAL A N 1
ATOM 604 C CA . VAL A 1 80 ? 12.926 8.919 7.236 1.00 92.38 80 VAL A CA 1
ATOM 605 C C . VAL A 1 80 ? 12.876 8.110 8.538 1.00 92.38 80 VAL A C 1
ATOM 607 O O . VAL A 1 80 ? 13.456 7.025 8.658 1.00 92.38 80 VAL A O 1
ATOM 610 N N . LYS A 1 81 ? 12.230 8.681 9.557 1.00 89.00 81 LYS A N 1
ATOM 611 C CA . LYS A 1 81 ? 12.083 8.061 10.878 1.00 89.00 81 LYS A CA 1
ATOM 612 C C . LYS A 1 81 ? 10.994 6.987 10.867 1.00 89.00 81 LYS A C 1
ATOM 614 O O . LYS A 1 81 ? 10.022 7.083 10.116 1.00 89.00 81 LYS A O 1
ATOM 619 N N . ASP A 1 82 ? 11.154 6.015 11.760 1.00 85.62 82 ASP A N 1
ATOM 620 C CA . ASP A 1 82 ? 10.178 4.961 12.070 1.00 85.62 82 ASP A CA 1
ATOM 621 C C . ASP A 1 82 ? 9.828 4.056 10.878 1.00 85.62 82 ASP A C 1
ATOM 623 O O . ASP A 1 82 ? 8.692 3.635 10.688 1.00 85.62 82 ASP A O 1
ATOM 627 N N . ILE A 1 83 ? 10.845 3.752 10.070 1.00 93.62 83 ILE A N 1
ATOM 628 C CA . ILE A 1 83 ? 10.823 2.644 9.115 1.00 93.62 83 ILE A CA 1
ATOM 629 C C . ILE A 1 83 ? 11.676 1.529 9.700 1.00 93.62 83 ILE A C 1
ATOM 631 O O . ILE A 1 83 ? 12.866 1.721 9.970 1.00 93.62 83 ILE A O 1
ATOM 635 N N . LYS A 1 84 ? 11.079 0.351 9.866 1.00 94.00 84 LYS A N 1
ATOM 636 C CA . LYS A 1 84 ? 11.761 -0.823 10.411 1.00 94.00 84 LYS A CA 1
ATOM 637 C C . LYS A 1 84 ? 12.618 -1.512 9.356 1.00 94.00 84 LYS A C 1
ATOM 639 O O . LYS A 1 84 ? 13.734 -1.946 9.644 1.00 94.00 84 LYS A O 1
ATOM 644 N N . LYS A 1 85 ? 12.091 -1.641 8.134 1.00 94.12 85 LYS A N 1
ATOM 645 C CA . LYS A 1 85 ? 12.737 -2.367 7.033 1.00 94.12 85 LYS A CA 1
ATOM 646 C C . LYS A 1 85 ? 12.498 -1.669 5.702 1.00 94.12 85 LYS A C 1
ATOM 648 O O . LYS A 1 85 ? 11.400 -1.187 5.438 1.00 94.12 85 LYS A O 1
ATOM 653 N N . ILE A 1 86 ? 13.522 -1.671 4.854 1.00 96.38 86 ILE A N 1
ATOM 654 C CA . ILE A 1 86 ? 13.416 -1.267 3.452 1.00 96.38 86 ILE A CA 1
ATOM 655 C C . ILE A 1 86 ? 13.731 -2.499 2.606 1.00 96.38 86 ILE A C 1
ATOM 657 O O . ILE A 1 86 ? 14.826 -3.062 2.698 1.00 96.38 86 ILE A O 1
ATOM 661 N N . LEU A 1 87 ? 12.742 -2.925 1.829 1.00 96.38 87 LEU A N 1
ATOM 662 C CA . LEU A 1 87 ? 12.818 -4.006 0.860 1.00 96.38 87 LEU A CA 1
ATOM 663 C C . LEU A 1 87 ? 13.059 -3.384 -0.510 1.00 96.38 87 LEU A C 1
ATOM 665 O O . LEU A 1 87 ? 12.329 -2.482 -0.918 1.00 96.38 87 LEU A O 1
ATOM 669 N N . VAL A 1 88 ? 14.090 -3.851 -1.203 1.00 95.94 88 VAL A N 1
ATOM 670 C CA . VAL A 1 88 ? 14.482 -3.302 -2.502 1.00 95.94 88 VAL A CA 1
ATOM 671 C C . VAL A 1 88 ? 14.385 -4.388 -3.561 1.00 95.94 88 VAL A C 1
ATOM 673 O O . VAL A 1 88 ? 14.969 -5.461 -3.399 1.00 95.94 88 VAL A O 1
ATOM 676 N N . ALA A 1 89 ? 13.664 -4.090 -4.638 1.00 94.31 89 ALA A N 1
ATOM 677 C CA . ALA A 1 89 ? 13.568 -4.911 -5.836 1.00 94.31 89 ALA A CA 1
ATOM 678 C C . ALA A 1 89 ? 14.042 -4.092 -7.046 1.00 94.31 89 ALA A C 1
ATOM 680 O O . ALA A 1 89 ? 13.296 -3.290 -7.601 1.00 94.31 89 ALA A O 1
ATOM 681 N N . GLU A 1 90 ? 15.295 -4.284 -7.451 1.00 93.88 90 GLU A N 1
ATOM 682 C CA . GLU A 1 90 ? 15.877 -3.574 -8.593 1.00 93.88 90 GLU A CA 1
ATOM 683 C C . GLU A 1 90 ? 15.969 -4.502 -9.812 1.00 93.88 90 GLU A C 1
ATOM 685 O O . GLU A 1 90 ? 16.493 -5.614 -9.714 1.00 93.88 90 GLU A O 1
ATOM 690 N N . SER A 1 91 ? 15.394 -4.083 -10.940 1.00 93.75 91 SER A N 1
ATOM 691 C CA . SER A 1 91 ? 15.425 -4.806 -12.215 1.00 93.75 91 SER A CA 1
ATOM 692 C C . SER A 1 91 ? 14.876 -3.940 -13.351 1.00 93.75 91 SER A C 1
ATOM 694 O O . SER A 1 91 ? 13.913 -3.196 -13.158 1.00 93.75 91 SER A O 1
ATOM 696 N N . ASP A 1 92 ? 15.404 -4.114 -14.564 1.00 93.44 92 ASP A N 1
ATOM 697 C CA . ASP A 1 92 ? 14.906 -3.447 -15.777 1.00 93.44 92 ASP A CA 1
ATOM 698 C C . ASP A 1 92 ? 13.443 -3.775 -16.103 1.00 93.44 92 ASP A C 1
ATOM 700 O O . ASP A 1 92 ? 12.754 -2.982 -16.744 1.00 93.44 92 ASP A O 1
ATOM 704 N N . VAL A 1 93 ? 12.931 -4.906 -15.606 1.00 93.94 93 VAL A N 1
ATOM 705 C CA . VAL A 1 93 ? 11.531 -5.325 -15.794 1.00 93.94 93 VAL A CA 1
ATOM 706 C C . VAL A 1 93 ? 10.552 -4.339 -15.136 1.00 93.94 93 VAL A C 1
ATOM 708 O O . VAL A 1 93 ? 9.404 -4.234 -15.555 1.00 93.94 93 VAL A O 1
ATOM 711 N N . PHE A 1 94 ? 10.996 -3.564 -14.141 1.00 93.31 94 PHE A N 1
ATOM 712 C CA . PHE A 1 94 ? 10.166 -2.553 -13.477 1.00 93.31 94 PHE A CA 1
ATOM 713 C C . PHE A 1 94 ? 10.106 -1.212 -14.225 1.00 93.31 94 PHE A C 1
ATOM 715 O O . PHE A 1 94 ? 9.496 -0.256 -13.737 1.00 93.31 94 PHE A O 1
ATOM 722 N N . LYS A 1 95 ? 10.717 -1.115 -15.412 1.00 91.94 95 LYS A N 1
ATOM 723 C CA . LYS A 1 95 ? 10.635 0.079 -16.257 1.00 91.94 95 LYS A CA 1
ATOM 724 C C . LYS A 1 95 ? 9.172 0.401 -16.585 1.00 91.94 95 LYS A C 1
ATOM 726 O O . LYS A 1 95 ? 8.423 -0.447 -17.054 1.00 91.94 95 LYS A O 1
ATOM 731 N N . GLY A 1 96 ? 8.776 1.651 -16.344 1.00 90.06 96 GLY A N 1
ATOM 732 C CA . GLY A 1 96 ? 7.417 2.131 -16.620 1.00 90.06 96 GLY A CA 1
ATOM 733 C C . GLY A 1 96 ? 6.372 1.780 -15.556 1.00 90.06 96 GLY A C 1
ATOM 734 O O . GLY A 1 96 ? 5.213 2.127 -15.745 1.00 90.06 96 GLY A O 1
ATOM 735 N N . PHE A 1 97 ? 6.763 1.141 -14.445 1.00 93.00 97 PHE A N 1
ATOM 736 C CA . PHE A 1 97 ? 5.880 0.848 -13.306 1.00 93.00 97 PHE A CA 1
ATOM 737 C C . PHE A 1 97 ? 4.595 0.094 -13.684 1.00 93.00 97 PHE A C 1
ATOM 739 O O . PHE A 1 97 ? 3.506 0.389 -13.192 1.00 93.00 97 PHE A O 1
ATOM 746 N N . LEU A 1 98 ? 4.734 -0.897 -14.568 1.00 94.88 98 LEU A N 1
ATOM 747 C CA . LEU A 1 98 ? 3.608 -1.674 -15.075 1.00 94.88 98 LEU A CA 1
ATOM 748 C C . LEU A 1 98 ? 2.986 -2.548 -13.969 1.00 94.88 98 LEU A C 1
ATOM 750 O O . LEU A 1 98 ? 3.695 -3.350 -13.344 1.00 94.88 98 LEU A O 1
ATOM 754 N N . PRO A 1 99 ? 1.666 -2.459 -13.727 1.00 94.12 99 PRO A N 1
ATOM 755 C CA . PRO A 1 99 ? 1.002 -3.221 -12.671 1.00 94.12 99 PRO A CA 1
ATOM 756 C C . PRO A 1 99 ? 1.041 -4.741 -12.907 1.00 94.12 99 PRO A C 1
ATOM 758 O O . PRO A 1 99 ? 0.913 -5.505 -11.953 1.00 94.12 99 PRO A O 1
ATOM 761 N N . GLU A 1 100 ? 1.225 -5.208 -14.147 1.00 94.38 100 GLU A N 1
ATOM 762 C CA . GLU A 1 100 ? 1.416 -6.627 -14.518 1.00 94.38 100 GLU A CA 1
ATOM 763 C C . GLU A 1 100 ? 2.650 -7.223 -13.854 1.00 94.38 100 GLU A C 1
ATOM 765 O O . GLU A 1 100 ? 2.632 -8.373 -13.421 1.00 94.38 100 GLU A O 1
ATOM 770 N N . VAL A 1 101 ? 3.712 -6.426 -13.763 1.00 95.25 101 VAL A N 1
ATOM 771 C CA . VAL A 1 101 ? 4.996 -6.838 -13.198 1.00 95.25 101 VAL A CA 1
ATOM 772 C C . VAL A 1 101 ? 5.017 -6.584 -11.692 1.00 95.25 101 VAL A C 1
ATOM 774 O O . VAL A 1 101 ? 5.530 -7.398 -10.922 1.00 95.25 101 VAL A O 1
ATOM 777 N N . LEU A 1 102 ? 4.445 -5.459 -11.255 1.00 95.62 102 LEU A N 1
ATOM 778 C CA . LEU A 1 102 ? 4.493 -5.033 -9.860 1.00 95.62 102 LEU A CA 1
ATOM 779 C C . LEU A 1 102 ? 3.544 -5.818 -8.950 1.00 95.62 102 LEU A C 1
ATOM 781 O O . LEU A 1 102 ? 3.919 -6.126 -7.820 1.00 95.62 102 LEU A O 1
ATOM 785 N N . ALA A 1 103 ? 2.341 -6.182 -9.404 1.00 96.25 103 ALA A N 1
ATOM 786 C CA . ALA A 1 103 ? 1.393 -6.886 -8.538 1.00 96.25 103 ALA A CA 1
ATOM 787 C C . ALA A 1 103 ? 1.922 -8.257 -8.060 1.00 96.25 103 ALA A C 1
ATOM 789 O O . ALA A 1 103 ? 1.919 -8.488 -6.847 1.00 96.25 103 ALA A O 1
ATOM 790 N N . PRO A 1 104 ? 2.498 -9.121 -8.926 1.00 96.19 104 PRO A N 1
ATOM 791 C CA . PRO A 1 104 ? 3.128 -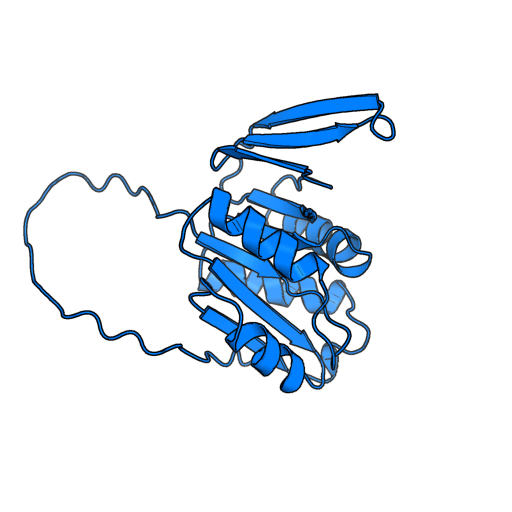10.364 -8.476 1.00 96.19 104 PRO A CA 1
ATOM 792 C C . PRO A 1 104 ? 4.286 -10.150 -7.489 1.00 96.19 104 PRO A C 1
ATOM 794 O O . PRO A 1 104 ? 4.490 -10.969 -6.588 1.00 96.19 104 PRO A O 1
ATOM 797 N N . LEU A 1 105 ? 5.041 -9.050 -7.614 1.00 96.25 105 LEU A N 1
ATOM 798 C CA . LEU A 1 105 ? 6.096 -8.692 -6.660 1.00 96.25 105 LEU A CA 1
ATOM 799 C C . LEU A 1 105 ? 5.505 -8.385 -5.276 1.00 96.25 105 LEU A C 1
ATOM 801 O O . LEU A 1 105 ? 5.987 -8.902 -4.268 1.00 96.25 105 LEU A O 1
ATOM 805 N N . VAL A 1 106 ? 4.446 -7.578 -5.215 1.00 96.94 106 VAL A N 1
ATOM 806 C CA . VAL A 1 106 ? 3.780 -7.247 -3.947 1.00 96.94 106 VAL A CA 1
ATOM 807 C C . VAL A 1 106 ? 3.154 -8.496 -3.325 1.00 96.94 106 VAL A C 1
ATOM 809 O O . VAL A 1 106 ? 3.351 -8.746 -2.140 1.00 96.94 106 VAL A O 1
ATOM 812 N N . VAL A 1 107 ? 2.475 -9.332 -4.115 1.00 96.94 107 VAL A N 1
ATOM 813 C CA . VAL A 1 107 ? 1.840 -10.565 -3.621 1.00 96.94 107 VAL A CA 1
ATOM 814 C C . VAL A 1 107 ? 2.867 -11.587 -3.136 1.00 96.94 107 VAL A C 1
ATOM 816 O O . VAL A 1 107 ? 2.667 -12.214 -2.098 1.00 96.94 107 VAL A O 1
ATOM 819 N N . SER A 1 108 ? 3.991 -11.754 -3.836 1.00 96.50 108 SER A N 1
ATOM 820 C CA . SER A 1 108 ? 5.073 -12.634 -3.366 1.00 96.50 108 SER A CA 1
ATOM 821 C C . SER A 1 108 ? 5.714 -12.114 -2.078 1.00 96.50 108 SER A C 1
ATOM 823 O O . SER A 1 108 ? 5.941 -12.893 -1.152 1.00 96.50 108 SER A O 1
ATOM 825 N N . THR A 1 109 ? 5.904 -10.798 -1.970 1.00 96.31 109 THR A N 1
ATOM 826 C CA . THR A 1 109 ? 6.369 -10.141 -0.740 1.00 96.31 109 THR A CA 1
ATOM 827 C C . THR A 1 109 ? 5.372 -10.354 0.406 1.00 96.31 109 THR A C 1
ATOM 829 O O . THR A 1 109 ? 5.768 -10.711 1.516 1.00 96.31 109 THR A O 1
ATOM 832 N N . GLN A 1 110 ? 4.071 -10.226 0.135 1.00 95.56 110 GLN A N 1
ATOM 833 C CA . GLN A 1 110 ? 3.015 -10.486 1.110 1.00 95.56 110 GLN A CA 1
ATOM 834 C C . GLN A 1 110 ? 3.028 -11.940 1.589 1.00 95.56 110 GLN A C 1
ATOM 836 O O . GLN A 1 110 ? 2.972 -12.178 2.790 1.00 95.56 110 GLN A O 1
ATOM 841 N N . LYS A 1 111 ? 3.163 -12.918 0.689 1.00 94.38 111 LYS A N 1
ATOM 842 C CA . LYS A 1 111 ? 3.253 -14.342 1.063 1.00 94.38 111 LYS A CA 1
ATOM 843 C C . LYS A 1 111 ? 4.487 -14.643 1.919 1.00 94.38 111 LYS A C 1
ATOM 845 O O . LYS A 1 111 ? 4.424 -15.478 2.816 1.00 94.38 111 LYS A O 1
ATOM 850 N N . GLN A 1 112 ? 5.599 -13.953 1.664 1.00 94.94 112 GLN A N 1
ATOM 851 C CA . GLN A 1 112 ? 6.849 -14.154 2.395 1.00 94.94 112 GLN A CA 1
ATOM 852 C C . GLN A 1 112 ? 6.810 -13.577 3.819 1.00 94.94 112 GLN A C 1
ATOM 854 O O . GLN A 1 112 ? 7.291 -14.216 4.753 1.00 94.94 112 GLN A O 1
ATOM 859 N N . PHE A 1 113 ? 6.257 -12.375 3.997 1.00 93.62 113 PHE A N 1
ATOM 860 C CA . PHE A 1 113 ? 6.326 -11.645 5.272 1.00 93.62 113 PHE A CA 1
ATOM 861 C C . PHE A 1 113 ? 4.997 -11.569 6.031 1.00 93.62 113 PHE A C 1
ATOM 863 O O . PHE A 1 113 ? 5.017 -11.327 7.234 1.00 93.62 113 PHE A O 1
ATOM 870 N N . ASN A 1 114 ? 3.874 -11.852 5.365 1.00 94.56 114 ASN A N 1
ATOM 871 C CA . ASN A 1 114 ? 2.516 -11.878 5.909 1.00 94.56 114 ASN A CA 1
ATOM 872 C C . ASN A 1 114 ? 2.126 -10.588 6.654 1.00 94.56 114 ASN A C 1
ATOM 874 O O . ASN A 1 114 ? 1.829 -10.622 7.852 1.00 94.56 114 ASN A O 1
ATOM 878 N N . PHE A 1 115 ? 2.132 -9.456 5.947 1.00 96.19 115 PHE A N 1
ATOM 879 C CA . PHE A 1 115 ? 1.713 -8.173 6.512 1.00 96.19 115 PHE A CA 1
ATOM 880 C C . PHE A 1 115 ? 0.204 -8.145 6.775 1.00 96.19 115 PHE A C 1
ATOM 882 O O . PHE A 1 115 ? -0.565 -8.813 6.082 1.00 96.19 115 PHE A O 1
ATOM 889 N N . THR A 1 116 ? -0.232 -7.356 7.757 1.00 96.38 116 THR A N 1
ATOM 890 C CA . THR A 1 116 ? -1.667 -7.141 8.013 1.00 96.38 116 THR A CA 1
ATOM 891 C C . THR A 1 116 ? -2.230 -6.006 7.158 1.00 96.38 116 THR A C 1
ATOM 893 O O . THR A 1 116 ? -3.411 -6.028 6.816 1.00 96.38 116 THR A O 1
ATOM 896 N N . HIS A 1 117 ? -1.380 -5.054 6.759 1.00 97.31 117 HIS A N 1
ATOM 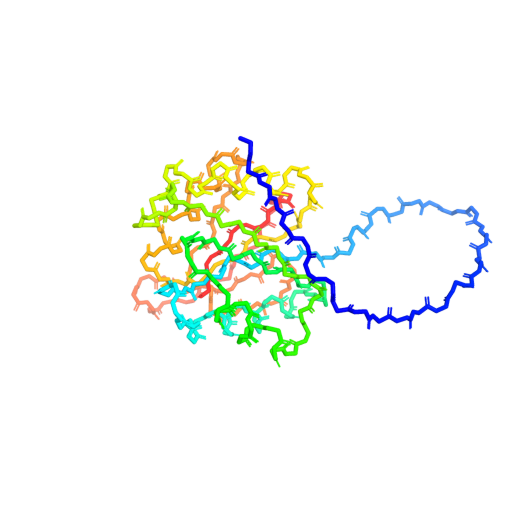897 C CA . HIS A 1 117 ? -1.755 -3.899 5.946 1.00 97.31 117 HIS A CA 1
ATOM 898 C C . HIS A 1 117 ? -0.823 -3.740 4.747 1.00 97.31 117 HIS A C 1
ATOM 900 O O . HIS A 1 117 ? 0.396 -3.871 4.870 1.00 97.31 117 HIS A O 1
ATOM 906 N N . ILE A 1 118 ? -1.389 -3.396 3.594 1.00 97.75 118 ILE A N 1
ATOM 907 C CA . ILE A 1 118 ? -0.654 -2.987 2.396 1.00 97.75 118 ILE A CA 1
ATOM 908 C C . ILE A 1 118 ? -1.179 -1.615 1.991 1.00 97.75 118 ILE A C 1
ATOM 910 O O . ILE A 1 118 ? -2.367 -1.448 1.721 1.00 97.75 118 ILE A O 1
ATOM 914 N N . MET A 1 119 ? -0.292 -0.628 1.959 1.00 97.31 119 MET A N 1
ATOM 915 C CA . MET A 1 119 ? -0.642 0.769 1.734 1.00 97.31 119 MET A CA 1
ATOM 916 C C . MET A 1 119 ? 0.165 1.342 0.575 1.00 97.31 119 MET A C 1
ATOM 918 O O . MET A 1 119 ? 1.359 1.077 0.443 1.00 97.31 119 MET A O 1
ATOM 922 N N . SER A 1 120 ? -0.466 2.171 -0.247 1.00 97.62 120 SER A N 1
ATOM 923 C CA . SER A 1 120 ? 0.219 2.977 -1.261 1.00 97.62 120 SER A CA 1
ATOM 924 C C . SER A 1 120 ? -0.321 4.402 -1.262 1.00 97.62 120 SER A C 1
ATOM 926 O O . SER A 1 120 ? -1.394 4.667 -0.725 1.00 97.62 120 SER A O 1
ATOM 928 N N . GLY A 1 121 ? 0.420 5.322 -1.867 1.00 96.50 121 GLY A N 1
ATOM 929 C CA . GLY A 1 121 ? -0.087 6.660 -2.132 1.00 96.50 121 GLY A CA 1
ATOM 930 C C . GLY A 1 121 ? -1.250 6.637 -3.124 1.00 96.50 121 GLY A C 1
ATOM 931 O O . GLY A 1 121 ? -1.274 5.812 -4.038 1.00 96.50 121 GLY A O 1
ATOM 932 N N . SER A 1 122 ? -2.192 7.568 -3.002 1.00 95.25 122 SER A N 1
ATOM 933 C CA . SER A 1 122 ? -3.295 7.761 -3.956 1.00 95.25 122 SER A CA 1
ATOM 934 C C . SER A 1 122 ? -2.841 8.424 -5.274 1.00 95.25 122 SER A C 1
ATOM 936 O O . SER A 1 122 ? -3.404 9.411 -5.750 1.00 95.25 122 SER A O 1
ATOM 938 N N . THR A 1 123 ? -1.781 7.895 -5.881 1.00 95.31 123 THR A N 1
ATOM 939 C CA . THR A 1 123 ? -1.204 8.357 -7.152 1.00 95.31 123 THR A CA 1
ATOM 940 C C . THR A 1 123 ? -1.661 7.487 -8.320 1.00 95.31 123 THR A C 1
ATOM 942 O O . THR A 1 123 ? -2.341 6.480 -8.130 1.00 95.31 123 THR A O 1
ATOM 945 N N . ALA A 1 124 ? -1.267 7.839 -9.549 1.00 93.50 124 ALA A N 1
ATOM 946 C CA . ALA A 1 124 ? -1.552 7.011 -10.721 1.00 93.50 124 ALA A CA 1
ATOM 947 C C . ALA A 1 124 ? -1.003 5.579 -10.570 1.00 93.50 124 ALA A C 1
ATOM 949 O O . ALA A 1 124 ? -1.696 4.618 -10.892 1.00 93.50 124 ALA A O 1
ATOM 950 N N . VAL A 1 125 ? 0.210 5.420 -10.025 1.00 93.56 125 VAL A N 1
ATOM 951 C CA . VAL A 1 125 ? 0.811 4.096 -9.801 1.00 93.56 125 VAL A CA 1
ATOM 952 C C . VAL A 1 125 ? 0.045 3.337 -8.719 1.00 93.56 125 VAL A C 1
ATOM 954 O O . VAL A 1 125 ? -0.355 2.197 -8.947 1.00 93.56 125 VAL A O 1
ATOM 957 N N . GLY A 1 126 ? -0.225 3.972 -7.573 1.00 94.94 126 GLY A N 1
ATOM 958 C CA . GLY A 1 126 ? -0.942 3.332 -6.468 1.00 94.94 126 GLY A CA 1
ATOM 959 C C . GLY A 1 126 ? -2.366 2.914 -6.841 1.00 94.94 126 GLY A C 1
ATOM 960 O O . GLY A 1 126 ? -2.751 1.772 -6.592 1.00 94.94 126 GLY A O 1
ATOM 961 N N . LYS A 1 127 ? -3.123 3.786 -7.521 1.00 95.00 127 LYS A N 1
ATOM 962 C CA . LYS A 1 127 ? -4.497 3.509 -7.981 1.00 95.00 127 LYS A CA 1
ATOM 963 C C . LYS A 1 127 ? -4.569 2.397 -9.029 1.00 95.00 127 LYS A C 1
ATOM 965 O O . LYS A 1 127 ? -5.550 1.664 -9.047 1.00 95.00 127 LYS A O 1
ATOM 970 N N . ASN A 1 128 ? -3.538 2.239 -9.860 1.00 95.50 128 ASN A N 1
ATOM 971 C CA . ASN A 1 128 ? -3.471 1.150 -10.838 1.00 95.50 128 ASN A CA 1
ATOM 972 C C . ASN A 1 128 ? -3.001 -0.176 -10.212 1.00 95.50 128 ASN A C 1
ATOM 974 O O . ASN A 1 128 ? -3.425 -1.251 -10.636 1.00 95.50 128 ASN A O 1
ATOM 978 N N . LEU A 1 129 ? -2.121 -0.116 -9.208 1.00 96.50 129 LEU A N 1
ATOM 979 C CA . LEU A 1 129 ? -1.503 -1.293 -8.597 1.00 96.50 129 LEU A CA 1
ATOM 980 C C . LEU A 1 129 ? -2.380 -1.935 -7.516 1.00 96.50 129 LEU A C 1
ATOM 982 O O . LEU A 1 129 ? -2.568 -3.152 -7.516 1.00 96.50 129 LEU A O 1
ATOM 986 N N . ILE A 1 130 ? -2.907 -1.130 -6.590 1.00 96.69 130 ILE A N 1
ATOM 987 C CA . ILE A 1 130 ? -3.588 -1.616 -5.384 1.00 96.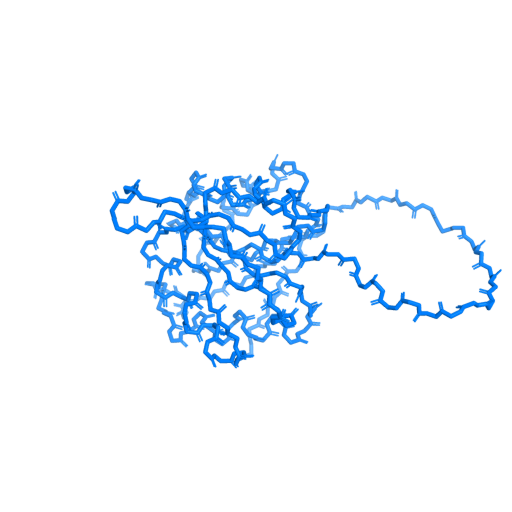69 130 ILE A CA 1
ATOM 988 C C . ILE A 1 130 ? -4.812 -2.489 -5.698 1.00 96.69 130 ILE A C 1
ATOM 990 O O . ILE A 1 130 ? -4.876 -3.590 -5.151 1.00 96.69 130 ILE A O 1
ATOM 994 N N . PRO A 1 131 ? -5.744 -2.099 -6.591 1.00 96.50 131 PRO A N 1
ATOM 995 C CA . PRO A 1 131 ? -6.899 -2.940 -6.904 1.00 96.50 131 PRO A CA 1
ATOM 996 C C . PRO A 1 131 ? -6.505 -4.302 -7.484 1.00 96.50 131 PRO A C 1
ATOM 998 O O . PRO A 1 131 ? -7.125 -5.312 -7.161 1.00 96.50 131 PRO A O 1
ATOM 1001 N N . ARG A 1 132 ? -5.432 -4.361 -8.286 1.00 96.88 132 ARG A N 1
ATOM 1002 C CA . ARG A 1 132 ? -4.924 -5.629 -8.825 1.00 96.88 132 ARG A CA 1
ATOM 1003 C C . ARG A 1 132 ? -4.300 -6.505 -7.739 1.00 96.88 132 ARG A C 1
ATOM 1005 O O . ARG A 1 132 ? -4.517 -7.713 -7.746 1.00 96.88 132 ARG A O 1
ATOM 1012 N N . VAL A 1 133 ? -3.537 -5.917 -6.818 1.00 97.56 133 VAL A N 1
ATOM 1013 C CA . VAL A 1 133 ? -2.980 -6.646 -5.666 1.00 97.56 133 VAL A CA 1
ATOM 1014 C C . VAL A 1 133 ? -4.104 -7.193 -4.788 1.00 97.56 133 VAL A C 1
ATOM 1016 O O . VAL A 1 133 ? -4.061 -8.362 -4.419 1.00 97.56 133 VAL A O 1
ATOM 1019 N N . ALA A 1 134 ? -5.122 -6.380 -4.502 1.00 97.06 134 AL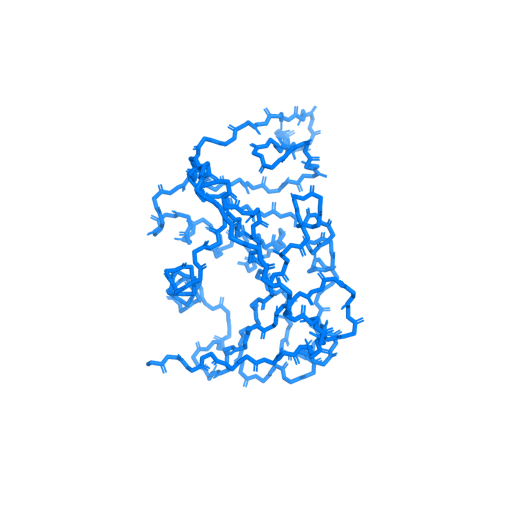A A N 1
ATOM 1020 C CA . ALA A 1 134 ? -6.274 -6.781 -3.703 1.00 97.06 134 ALA A CA 1
ATOM 1021 C C . ALA A 1 134 ? -7.044 -7.941 -4.356 1.00 97.06 134 ALA A C 1
ATOM 1023 O O . ALA A 1 134 ? -7.308 -8.941 -3.698 1.00 97.06 134 ALA A O 1
ATOM 1024 N N . ALA A 1 135 ? -7.275 -7.875 -5.672 1.00 96.94 135 ALA A N 1
ATOM 1025 C CA . ALA A 1 135 ? -7.903 -8.962 -6.422 1.00 96.94 135 ALA A CA 1
ATOM 1026 C C . ALA A 1 135 ? -7.096 -10.274 -6.368 1.00 96.94 135 ALA A C 1
ATOM 1028 O O . ALA A 1 135 ? -7.671 -11.347 -6.239 1.00 96.94 135 ALA A O 1
ATOM 1029 N N . GLN A 1 136 ? -5.760 -10.214 -6.431 1.00 96.44 136 GLN A N 1
ATOM 1030 C CA . GLN A 1 136 ? -4.908 -11.409 -6.321 1.00 96.44 136 GLN A CA 1
ATOM 1031 C C . GLN A 1 136 ? -4.846 -11.996 -4.903 1.00 96.44 136 GLN A C 1
ATOM 1033 O O . GLN A 1 136 ? -4.470 -13.159 -4.744 1.00 96.44 136 GLN A O 1
ATOM 1038 N N . LEU A 1 137 ? -5.153 -11.191 -3.885 1.00 96.12 137 LEU A N 1
ATOM 1039 C CA . LEU A 1 137 ? -5.215 -11.604 -2.483 1.00 96.12 137 LEU A CA 1
ATOM 1040 C C . LEU A 1 137 ? -6.640 -11.949 -2.025 1.00 96.12 137 LEU A C 1
ATOM 1042 O O . LEU A 1 137 ? -6.790 -12.359 -0.879 1.00 96.12 137 LEU A O 1
ATOM 1046 N N . ASP A 1 138 ? -7.635 -11.802 -2.905 1.00 95.81 138 ASP A N 1
ATOM 1047 C CA . ASP A 1 138 ? -9.060 -12.011 -2.626 1.00 95.81 138 ASP A CA 1
ATOM 1048 C C . ASP A 1 138 ? -9.581 -11.157 -1.453 1.00 95.81 138 ASP A C 1
ATOM 1050 O O . ASP A 1 138 ? -10.197 -11.645 -0.509 1.00 95.81 138 ASP A O 1
ATOM 1054 N N . VAL A 1 139 ? -9.273 -9.855 -1.487 1.00 96.81 139 VAL A N 1
ATOM 1055 C CA . VAL A 1 139 ? -9.701 -8.871 -0.476 1.00 96.81 139 VAL A CA 1
ATOM 1056 C C . VAL A 1 139 ? -10.247 -7.605 -1.129 1.00 96.81 139 VAL A C 1
ATOM 1058 O O . VAL A 1 139 ? -9.894 -7.268 -2.264 1.00 96.81 139 VAL A O 1
ATOM 1061 N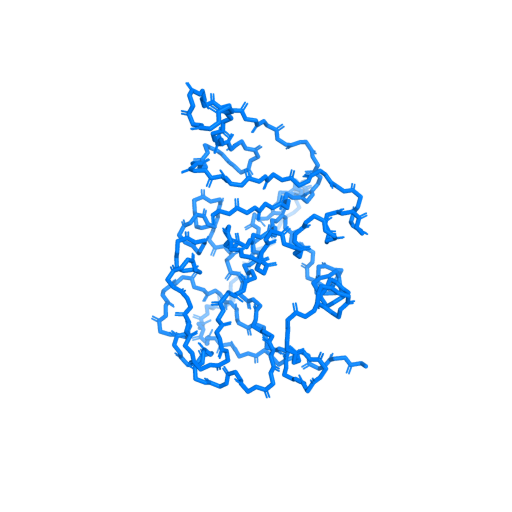 N . SER A 1 140 ? -11.082 -6.861 -0.404 1.00 95.38 140 SER A N 1
ATOM 1062 C CA . SER A 1 140 ? -11.651 -5.607 -0.893 1.00 95.38 140 SER A CA 1
ATOM 1063 C C . SER A 1 140 ? -10.678 -4.437 -0.678 1.00 95.38 140 SER A C 1
ATOM 1065 O O . SER A 1 140 ? -10.345 -4.118 0.466 1.00 95.38 140 SER A O 1
ATOM 1067 N N . PRO A 1 141 ? -10.246 -3.725 -1.738 1.00 96.19 141 PRO A N 1
ATOM 1068 C CA . PRO A 1 141 ? -9.404 -2.547 -1.577 1.00 96.19 141 PRO A CA 1
ATOM 1069 C C . PRO A 1 141 ? -10.201 -1.347 -1.042 1.00 96.19 141 PRO A C 1
ATOM 1071 O O . PRO A 1 141 ? -11.366 -1.147 -1.396 1.00 96.19 141 PRO A O 1
ATOM 1074 N N . ILE A 1 142 ? -9.546 -0.489 -0.255 1.00 95.62 142 ILE A N 1
ATOM 1075 C CA . ILE A 1 142 ? -10.080 0.824 0.136 1.00 95.62 142 ILE A CA 1
ATOM 1076 C C . ILE A 1 142 ? -9.329 1.923 -0.607 1.00 95.62 142 ILE A C 1
ATOM 1078 O O . ILE A 1 142 ? -8.113 2.055 -0.492 1.00 95.62 142 ILE A O 1
ATOM 1082 N N . SER A 1 143 ? -10.063 2.754 -1.331 1.00 94.56 143 SER A N 1
ATOM 1083 C CA . SER A 1 143 ? -9.478 3.881 -2.055 1.00 94.56 143 SER A CA 1
ATOM 1084 C C . SER A 1 143 ? -9.542 5.175 -1.246 1.00 94.56 143 SER A C 1
ATOM 1086 O O . SER A 1 143 ? -10.569 5.460 -0.628 1.00 94.56 143 SER A O 1
ATOM 1088 N N . GLU A 1 144 ? -8.478 5.973 -1.346 1.00 93.31 144 GLU A N 1
ATOM 1089 C CA . GLU A 1 144 ? -8.401 7.386 -0.936 1.00 93.31 144 GLU A CA 1
ATOM 1090 C C . GLU A 1 144 ? -8.749 7.630 0.537 1.00 93.31 144 GLU A C 1
ATOM 1092 O O . GLU A 1 144 ? -9.588 8.463 0.881 1.00 93.31 144 GLU A O 1
ATOM 1097 N N . VAL A 1 145 ? -8.108 6.878 1.426 1.00 96.75 145 VAL A N 1
ATOM 1098 C CA . VAL A 1 145 ? -8.283 7.046 2.866 1.00 96.75 145 VAL A CA 1
ATOM 1099 C C . VAL A 1 145 ? -7.709 8.388 3.312 1.00 96.75 145 VAL A C 1
ATOM 1101 O O . VAL A 1 145 ? -6.533 8.675 3.115 1.00 96.75 145 VAL A O 1
ATOM 1104 N N . THR A 1 146 ? -8.532 9.191 3.981 1.00 96.38 146 THR A N 1
ATOM 1105 C CA . THR A 1 146 ? -8.145 10.505 4.515 1.00 96.38 146 THR A CA 1
ATOM 1106 C C . THR A 1 146 ? -7.899 10.486 6.020 1.00 96.38 146 THR A C 1
ATOM 1108 O O . THR A 1 146 ? -7.194 11.356 6.529 1.00 96.38 146 THR A O 1
ATOM 1111 N N . ALA A 1 147 ? -8.439 9.501 6.746 1.00 96.38 147 ALA A N 1
ATOM 1112 C CA . ALA A 1 147 ? -8.156 9.315 8.168 1.00 96.38 147 ALA A CA 1
ATOM 1113 C C . ALA A 1 147 ? -8.189 7.841 8.589 1.00 96.38 147 ALA A C 1
ATOM 1115 O O . ALA A 1 147 ? -9.022 7.061 8.123 1.00 96.38 147 ALA A O 1
ATOM 1116 N N . VAL A 1 148 ? -7.319 7.490 9.537 1.00 96.31 148 VAL A N 1
ATOM 1117 C CA . VAL A 1 148 ? -7.298 6.193 10.224 1.00 96.31 148 VAL A CA 1
ATOM 1118 C C . VAL A 1 148 ? -7.958 6.381 11.593 1.00 96.31 148 VAL A C 1
ATOM 1120 O O . VAL A 1 148 ? -7.560 7.261 12.354 1.00 96.31 148 VAL A O 1
ATOM 1123 N N . LYS A 1 149 ? -9.007 5.609 11.897 1.00 95.75 149 LYS A N 1
ATOM 1124 C CA . LYS A 1 149 ? -9.708 5.652 13.199 1.00 95.75 149 LYS A CA 1
ATOM 1125 C C . LYS A 1 149 ? -9.260 4.524 14.126 1.00 95.75 149 LYS A C 1
ATOM 1127 O O . LYS A 1 149 ? -9.145 4.741 15.327 1.00 95.75 149 LYS A O 1
ATOM 1132 N N . SER A 1 150 ? -9.010 3.348 13.564 1.00 93.69 150 SER A N 1
ATOM 1133 C CA . SER A 1 150 ? -8.440 2.172 14.228 1.00 93.69 150 SER A CA 1
ATOM 1134 C C . SER A 1 150 ? -7.682 1.336 13.195 1.00 93.69 150 SER A C 1
ATOM 1136 O O . SER A 1 150 ? -7.652 1.691 12.018 1.00 93.69 150 SER A O 1
ATOM 1138 N N . GLU A 1 151 ? -7.102 0.211 13.619 1.00 93.94 151 GLU A N 1
ATOM 1139 C CA . GLU A 1 151 ? -6.431 -0.743 12.726 1.00 93.94 151 GLU A CA 1
ATOM 1140 C C . GLU A 1 151 ? -7.321 -1.193 11.552 1.00 93.94 151 GLU A C 1
ATOM 1142 O O . GLU A 1 151 ? -6.848 -1.378 10.441 1.00 93.94 151 GLU A O 1
ATOM 1147 N N . ASP A 1 152 ? -8.625 -1.335 11.770 1.00 94.88 152 ASP A N 1
ATOM 1148 C CA . ASP A 1 152 ? -9.576 -1.856 10.787 1.00 94.88 152 ASP A CA 1
ATOM 1149 C C . ASP A 1 152 ? -10.622 -0.834 10.319 1.00 94.88 152 ASP A C 1
ATOM 1151 O O . ASP A 1 152 ? -11.486 -1.183 9.515 1.00 94.88 152 ASP A O 1
ATOM 1155 N N . THR A 1 153 ? -10.574 0.412 10.805 1.00 96.44 153 THR A N 1
ATOM 1156 C CA . THR A 1 153 ? -11.593 1.432 10.522 1.00 96.44 153 THR A CA 1
ATOM 1157 C C . THR A 1 153 ? -10.978 2.687 9.919 1.00 96.44 153 THR A C 1
ATOM 1159 O O . THR A 1 153 ? -10.139 3.359 10.526 1.00 96.44 153 THR A O 1
ATOM 1162 N N . PHE A 1 154 ? -11.464 3.048 8.735 1.00 97.44 154 PHE A N 1
ATOM 1163 C CA . PHE A 1 154 ? -10.919 4.117 7.904 1.00 97.44 154 PHE A CA 1
ATOM 1164 C C . PHE A 1 154 ? -12.016 5.087 7.473 1.00 97.44 154 PHE A C 1
ATOM 1166 O O . PHE A 1 154 ? -13.188 4.721 7.387 1.00 97.44 154 PHE A O 1
ATOM 1173 N N . VAL A 1 155 ? -11.633 6.326 7.179 1.00 97.56 155 VAL A N 1
ATOM 1174 C CA . VAL A 1 155 ? -12.524 7.344 6.613 1.00 97.56 155 VAL A CA 1
ATOM 1175 C C . VAL A 1 155 ? -12.063 7.667 5.203 1.00 97.56 155 VAL A C 1
ATOM 1177 O O . VAL A 1 155 ? -10.876 7.909 4.986 1.00 97.56 155 VAL A O 1
ATOM 1180 N N . ARG A 1 156 ? -13.002 7.702 4.259 1.00 96.50 156 ARG A N 1
ATOM 1181 C CA . ARG A 1 156 ? -12.753 8.147 2.886 1.00 96.50 156 ARG A CA 1
ATOM 1182 C C . ARG A 1 156 ? -13.849 9.104 2.406 1.00 96.50 156 ARG A C 1
ATOM 1184 O O . ARG A 1 156 ? -14.997 8.978 2.843 1.00 96.50 156 ARG A O 1
ATOM 1191 N N . PRO A 1 157 ? -13.533 10.044 1.507 1.00 96.38 157 PRO A N 1
ATOM 1192 C CA . PRO A 1 157 ? -14.537 10.850 0.841 1.00 96.38 157 PRO A CA 1
ATOM 1193 C C . PRO A 1 157 ? -15.313 10.013 -0.180 1.00 96.38 157 PRO A C 1
ATOM 1195 O O . PRO A 1 157 ? -14.775 9.118 -0.831 1.00 96.38 157 PRO A O 1
ATOM 1198 N N . VAL A 1 158 ? -16.587 10.342 -0.346 1.00 95.69 158 VAL A N 1
ATOM 1199 C CA . VAL A 1 158 ? -17.454 9.839 -1.416 1.00 95.69 158 VAL A CA 1
ATOM 1200 C C . VAL A 1 158 ? -18.220 11.009 -2.033 1.00 95.69 158 VAL A C 1
ATOM 1202 O O . VAL A 1 158 ? -18.278 12.093 -1.451 1.00 95.69 158 VAL A O 1
ATOM 1205 N N . TYR A 1 159 ? -18.770 10.816 -3.237 1.00 94.56 159 TYR A N 1
ATOM 1206 C CA . TYR A 1 159 ? -19.479 11.866 -3.983 1.00 94.56 159 TYR A CA 1
ATOM 1207 C C . TYR A 1 159 ? -18.654 13.155 -4.138 1.00 94.56 159 TYR A C 1
ATOM 1209 O O . TYR A 1 159 ? -19.086 14.229 -3.728 1.00 94.56 159 TYR A O 1
ATOM 1217 N N . ALA A 1 160 ? -17.436 13.034 -4.681 1.00 92.25 160 ALA A N 1
ATOM 1218 C CA . ALA A 1 160 ? -16.505 14.153 -4.873 1.00 92.25 160 ALA A CA 1
ATOM 1219 C C . ALA A 1 160 ? -16.176 14.942 -3.584 1.00 92.25 160 ALA A C 1
ATOM 1221 O O . ALA A 1 160 ? -15.878 16.130 -3.639 1.00 92.25 160 ALA A O 1
ATOM 1222 N N . GLY A 1 161 ? -16.220 14.280 -2.422 1.00 93.19 161 GLY A N 1
ATOM 1223 C CA . GLY A 1 161 ? -15.895 14.894 -1.131 1.00 93.19 161 GLY A CA 1
ATOM 1224 C C . GLY A 1 161 ? -17.083 15.506 -0.391 1.00 93.19 161 GLY A C 1
ATOM 1225 O O . GLY A 1 161 ? -16.894 16.020 0.706 1.00 93.19 161 GLY A O 1
ATOM 1226 N N . ASN A 1 162 ? -18.302 15.403 -0.930 1.00 95.75 162 ASN A N 1
ATOM 1227 C CA . ASN A 1 162 ? -19.501 15.938 -0.277 1.00 95.75 162 ASN A CA 1
ATOM 1228 C C . ASN A 1 162 ? -19.928 15.138 0.961 1.00 95.75 162 ASN A C 1
ATOM 1230 O O . ASN A 1 162 ? -20.610 15.675 1.831 1.00 95.75 162 ASN A O 1
ATOM 1234 N N . ALA A 1 163 ? -19.540 13.864 1.055 1.00 96.31 163 ALA A N 1
ATOM 1235 C CA . ALA A 1 163 ? -19.766 13.062 2.249 1.00 96.31 163 ALA A CA 1
ATOM 1236 C C . ALA A 1 163 ? -18.506 12.290 2.646 1.00 96.31 163 ALA A C 1
ATOM 1238 O O . ALA A 1 163 ? -17.708 11.877 1.802 1.00 96.31 163 ALA A O 1
ATOM 1239 N N . LEU A 1 164 ? -18.348 12.078 3.952 1.00 96.62 164 LEU A N 1
ATOM 1240 C CA . LEU A 1 164 ? -17.289 11.257 4.526 1.00 96.62 164 LEU A CA 1
ATOM 1241 C C . LEU A 1 164 ? -17.883 9.925 4.973 1.00 96.62 164 LEU A C 1
ATOM 1243 O O . LEU A 1 164 ? -18.801 9.884 5.790 1.00 96.62 164 LEU A O 1
ATOM 1247 N N . GLN A 1 165 ? -17.347 8.837 4.434 1.00 97.31 165 GLN A N 1
ATOM 1248 C CA . GLN A 1 165 ? -17.763 7.485 4.766 1.00 97.31 165 GLN A CA 1
ATOM 1249 C C . GLN A 1 165 ? -16.744 6.858 5.718 1.00 97.31 165 GLN A C 1
ATOM 1251 O O . GLN A 1 165 ? -15.570 6.725 5.370 1.00 97.31 165 GLN A O 1
ATOM 1256 N N . THR A 1 166 ? -17.207 6.431 6.892 1.00 97.69 166 THR A N 1
ATOM 1257 C CA . THR A 1 166 ? -16.433 5.583 7.807 1.00 97.69 166 THR A CA 1
ATOM 1258 C C . THR A 1 166 ? -16.702 4.120 7.468 1.00 97.69 166 THR A C 1
ATOM 1260 O O . THR A 1 166 ? -17.856 3.695 7.445 1.00 97.69 166 THR A O 1
ATOM 1263 N N . ILE A 1 167 ? -15.652 3.353 7.188 1.00 96.38 167 ILE A N 1
ATOM 1264 C CA . ILE A 1 167 ? -15.734 1.954 6.756 1.00 96.38 167 ILE A CA 1
ATOM 1265 C C . ILE A 1 167 ? -14.900 1.101 7.699 1.00 96.38 167 ILE A C 1
ATOM 1267 O O . ILE A 1 167 ? -13.744 1.428 7.961 1.00 96.38 167 ILE A O 1
ATOM 1271 N N . LYS A 1 168 ? -15.480 -0.009 8.162 1.00 96.50 168 LYS A N 1
ATOM 1272 C CA . LYS A 1 168 ? -14.779 -1.061 8.898 1.00 96.50 168 LYS A CA 1
ATOM 1273 C C . LYS A 1 168 ? -14.491 -2.237 7.965 1.00 96.50 168 LYS A C 1
ATOM 1275 O O . LYS A 1 168 ? -15.414 -2.735 7.324 1.00 96.50 168 LYS A O 1
ATOM 1280 N N . VAL A 1 169 ? -13.238 -2.677 7.894 1.00 95.81 169 VAL A N 1
ATOM 1281 C CA . VAL A 1 169 ? -12.795 -3.780 7.029 1.00 95.81 169 VAL A CA 1
ATOM 1282 C C . VAL A 1 169 ? -12.616 -5.056 7.830 1.00 95.81 169 VAL A C 1
ATOM 1284 O O . VAL A 1 169 ? -11.838 -5.109 8.781 1.00 95.81 169 VAL A O 1
ATOM 1287 N N . LEU A 1 170 ? -13.321 -6.100 7.405 1.00 94.25 170 LEU A N 1
ATOM 1288 C CA . LEU A 1 170 ? -13.309 -7.409 8.057 1.00 94.25 170 LEU A CA 1
ATOM 1289 C C . LEU A 1 170 ? -12.271 -8.365 7.456 1.00 94.25 170 LEU A C 1
ATOM 1291 O O . LEU A 1 170 ? -11.936 -9.366 8.084 1.00 94.25 170 LEU A O 1
ATOM 1295 N N . ASP A 1 171 ? -11.732 -8.036 6.280 1.00 94.12 171 ASP A N 1
ATOM 1296 C CA . ASP A 1 171 ? -10.728 -8.846 5.595 1.00 94.12 171 ASP A CA 1
ATOM 1297 C C . ASP A 1 171 ? -9.464 -9.017 6.446 1.00 94.12 171 ASP A C 1
ATOM 1299 O O . ASP A 1 171 ? -9.051 -8.124 7.198 1.00 94.12 171 ASP A O 1
ATOM 1303 N N . ALA A 1 172 ? -8.810 -10.171 6.309 1.00 91.94 172 ALA A N 1
ATOM 1304 C CA . ALA A 1 172 ? -7.592 -10.481 7.056 1.00 91.94 172 ALA A CA 1
ATOM 1305 C C . ALA A 1 172 ? -6.435 -9.526 6.709 1.00 91.94 172 ALA A C 1
ATOM 1307 O O . ALA A 1 172 ? -5.656 -9.158 7.588 1.00 91.94 172 ALA A O 1
ATOM 1308 N N . ILE A 1 173 ? -6.349 -9.105 5.442 1.00 95.50 173 ILE A N 1
ATOM 1309 C CA . ILE A 1 173 ? -5.335 -8.178 4.932 1.00 95.50 173 ILE A CA 1
ATOM 1310 C C . ILE A 1 173 ? -6.044 -6.912 4.461 1.00 95.50 173 ILE A C 1
ATOM 1312 O O . ILE A 1 173 ? -6.889 -6.962 3.571 1.00 95.50 173 ILE A O 1
ATOM 1316 N N . LYS A 1 174 ? -5.679 -5.766 5.033 1.00 96.62 174 LYS A N 1
ATOM 1317 C CA . LYS A 1 174 ? -6.239 -4.467 4.651 1.00 96.62 174 LYS A CA 1
ATOM 1318 C C . LYS A 1 174 ? -5.376 -3.879 3.545 1.00 96.62 174 LYS A C 1
ATOM 1320 O O . LYS A 1 174 ? -4.213 -3.550 3.774 1.00 96.62 174 LYS A O 1
ATOM 1325 N N . VAL A 1 175 ? -5.932 -3.742 2.348 1.00 97.50 175 VAL A N 1
ATOM 1326 C CA . VAL A 1 175 ? -5.226 -3.160 1.202 1.00 97.50 175 VAL A CA 1
ATOM 1327 C C . VAL A 1 175 ? -5.854 -1.811 0.879 1.00 97.50 175 VAL A C 1
ATOM 1329 O O . VAL A 1 175 ? -7.054 -1.737 0.622 1.00 97.50 175 VAL A O 1
ATOM 1332 N N . LEU A 1 176 ? -5.072 -0.732 0.908 1.00 97.00 176 LEU A N 1
ATOM 1333 C CA . LEU A 1 176 ? -5.623 0.612 0.738 1.00 97.00 176 LEU A CA 1
ATOM 1334 C C . LEU A 1 176 ? -4.677 1.626 0.087 1.00 97.00 176 LEU A C 1
ATOM 1336 O O . LEU A 1 176 ? -3.455 1.458 0.074 1.00 97.00 176 LEU A O 1
ATOM 1340 N N . THR A 1 177 ? -5.259 2.706 -0.434 1.00 97.56 177 THR A N 1
ATOM 1341 C CA . THR A 1 177 ? -4.531 3.918 -0.829 1.00 97.56 177 THR A CA 1
ATOM 1342 C C . THR A 1 177 ? -4.804 5.080 0.120 1.00 97.56 177 THR A C 1
ATOM 1344 O O . THR A 1 177 ? -5.908 5.205 0.652 1.00 97.56 177 THR A O 1
ATOM 1347 N N . VAL A 1 178 ? -3.790 5.929 0.311 1.00 94.88 178 VAL A N 1
ATOM 1348 C CA . VAL A 1 178 ? -3.816 7.154 1.135 1.00 94.88 178 VAL A CA 1
ATOM 1349 C C . VAL A 1 178 ? -3.396 8.349 0.298 1.00 94.88 178 VAL A C 1
ATOM 1351 O O . VAL A 1 178 ? -2.310 8.272 -0.323 1.00 94.88 178 VAL A O 1
#

Foldseek 3Di:
DWDKDKDFPDDDDDDDDDDDDDDPPVPPFAAEEEEWDDPLQDGDPLSVVQVVQSVQAHLHYEYEAEEAHNPNVVVVVVPDPRHGIYIYGHDPVCPPLDLVVVLVVVLVVCVVPVHQEYEYALDPNLVNNQVSNCVVVVADEEEAFPHDPYNFWTWHADPVNPDIDIDGGPDSHYTYHD

InterPro domains:
  IPR001308 Electron transfer flavoprotein alpha subunit/FixB [PTHR43153] (27-178)
  IPR014729 Rossmann-like alpha/beta/alpha sandwich fold [G3DSA:3.40.50.620] (29-178)
  IPR014730 Electron transfer flavoprotein, alpha/beta-subunit, N-terminal [PF01012] (32-178)
  IPR014730 Electron transfer flavoprotein, alpha/beta-subunit, N-terminal [SM00893] (32-178)
  IPR033947 Electron transfer flavoprotein, alpha subunit, N-terminal [cd01715] (31-178)